Protein AF-A0A3D3NVT2-F1 (afdb_monomer)

Solvent-accessible surface area (backbone atoms only — not comparable to full-atom values): 5985 Å² total; per-residue (Å²): 115,51,78,77,47,75,60,91,49,38,34,33,32,31,40,83,89,78,65,38,24,36,58,29,40,60,62,101,79,56,49,61,60,89,63,80,79,37,35,47,44,33,32,23,58,58,98,53,37,38,33,38,30,30,45,42,94,89,72,49,64,35,32,37,38,26,48,61,45,100,68,75,83,41,63,77,44,66,81,24,49,70,70,60,36,53,55,48,35,64,74,69,65,56,60,65,70,78,43,64,62,79,77,131

Sequence (104 aa):
MIKHWEDGNYRVYTRPASEEIIMGHYMGDGAILGMSDPTVISAGSDSRYVVFTRQLTSGGIEHYYIAKKVSGEGDVSGPFTPDAYKAIATKLALPEFSWHLKQP

Radius of gyration: 13.01 Å; Cα contacts (8 Å, |Δi|>4): 206; chains: 1; bounding box: 37×25×35 Å

Nearest PDB structures (foldseek):
  5xnw-assembly1_A  TM=6.414E-01  e=2.530E+00  Pseudomonas aeruginosa
  7ep9-assembly1_C  TM=4.863E-01  e=2.401E+00  Fusobacterium nucleatum
  7snx-assembly1_A  TM=4.471E-01  e=1.496E+00  Oplophorus gracilirostris

Secondary structure (DSSP, 8-state):
-EEEEEETTEEEEE-TTT--EEEEE-SSS-EE---SS-EEEEEEE-SSEEEEEEE-TTS-EEEEEEE--SSSPPEEEEEE-HHHHHHHHHHHTPPPPSEE----

Structure (mmCIF, N/CA/C/O backbone):
data_AF-A0A3D3NVT2-F1
#
_entry.id   AF-A0A3D3NVT2-F1
#
loop_
_atom_site.group_PDB
_atom_site.id
_atom_site.type_symbol
_atom_site.label_atom_id
_atom_site.label_alt_id
_atom_site.label_comp_id
_atom_site.label_asym_id
_atom_site.label_entity_id
_atom_site.label_seq_id
_atom_site.pdbx_PDB_ins_code
_atom_site.Cartn_x
_atom_site.Cartn_y
_atom_site.Cartn_z
_atom_site.occupancy
_atom_site.B_iso_or_equiv
_atom_site.auth_seq_id
_atom_site.auth_comp_id
_atom_site.auth_asym_id
_atom_site.auth_atom_id
_atom_site.pdbx_PDB_model_num
ATOM 1 N N . MET A 1 1 ? 4.562 -13.091 -14.704 1.00 71.56 1 MET A N 1
ATOM 2 C CA . MET A 1 1 ? 4.450 -12.133 -13.579 1.00 71.56 1 MET A CA 1
ATOM 3 C C . MET A 1 1 ? 5.193 -12.730 -12.399 1.00 71.56 1 MET A C 1
ATOM 5 O O . MET A 1 1 ? 5.038 -13.927 -12.184 1.00 71.56 1 MET A O 1
ATOM 9 N N . ILE A 1 2 ? 5.997 -11.949 -11.679 1.00 84.50 2 ILE A N 1
ATOM 10 C CA . ILE A 1 2 ? 6.679 -12.413 -10.457 1.00 84.50 2 ILE A CA 1
ATOM 11 C C . ILE A 1 2 ? 5.868 -11.908 -9.265 1.00 84.50 2 ILE A C 1
ATOM 13 O O . ILE A 1 2 ? 5.665 -10.705 -9.153 1.00 84.50 2 ILE A O 1
ATOM 17 N N . LYS A 1 3 ? 5.366 -12.806 -8.414 1.00 89.19 3 LYS A N 1
ATOM 18 C CA . LYS A 1 3 ? 4.581 -12.458 -7.218 1.00 89.19 3 LYS A CA 1
ATOM 19 C C . LYS A 1 3 ? 5.512 -12.273 -6.020 1.00 89.19 3 LYS A C 1
ATOM 21 O O . LYS A 1 3 ? 6.346 -13.140 -5.776 1.00 89.19 3 LYS A O 1
ATOM 26 N N . HIS A 1 4 ? 5.331 -11.188 -5.272 1.00 90.56 4 HIS A N 1
ATOM 27 C CA . HIS A 1 4 ? 6.158 -10.832 -4.111 1.00 90.56 4 HIS A CA 1
ATOM 28 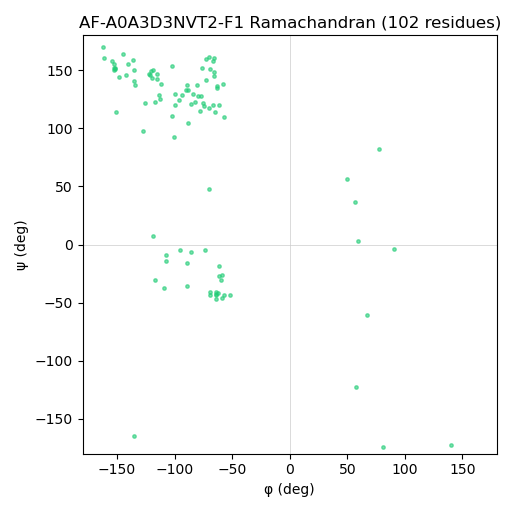C C . HIS A 1 4 ? 5.433 -10.994 -2.780 1.00 90.56 4 HIS A C 1
ATOM 30 O O . HIS A 1 4 ? 6.037 -11.405 -1.795 1.00 90.56 4 HIS A O 1
ATOM 36 N N . TRP A 1 5 ? 4.141 -10.674 -2.756 1.00 93.38 5 TRP A N 1
ATOM 37 C CA . TRP A 1 5 ? 3.308 -10.713 -1.559 1.00 93.38 5 TRP A CA 1
ATOM 38 C C . TRP A 1 5 ? 1.849 -10.958 -1.943 1.00 93.38 5 TRP A C 1
ATOM 40 O O . TRP A 1 5 ? 1.428 -10.546 -3.028 1.00 93.38 5 TRP A O 1
ATOM 50 N N . GLU A 1 6 ? 1.080 -11.608 -1.074 1.00 92.56 6 GLU A N 1
ATOM 51 C CA . GLU A 1 6 ? -0.365 -11.757 -1.235 1.00 92.56 6 GLU A CA 1
ATOM 52 C C . GLU A 1 6 ? -1.090 -11.895 0.103 1.00 92.56 6 GLU A C 1
ATOM 54 O O . GLU A 1 6 ? -0.541 -12.440 1.060 1.00 92.56 6 GLU A O 1
ATOM 59 N N . ASP A 1 7 ? -2.344 -11.450 0.127 1.00 91.50 7 ASP A N 1
ATOM 60 C CA . ASP A 1 7 ? -3.323 -11.789 1.154 1.00 91.50 7 ASP A CA 1
ATOM 61 C C . ASP A 1 7 ? -4.738 -11.758 0.555 1.00 91.50 7 ASP A C 1
ATOM 63 O O . ASP A 1 7 ? -5.247 -10.714 0.124 1.00 91.50 7 ASP A O 1
ATOM 67 N N . GLY A 1 8 ? -5.377 -12.927 0.504 1.00 87.94 8 GLY A N 1
ATOM 68 C CA . GLY A 1 8 ? -6.636 -13.124 -0.204 1.00 87.94 8 GLY A CA 1
ATOM 69 C C . GLY A 1 8 ? -6.504 -12.740 -1.679 1.00 87.94 8 GLY A C 1
ATOM 70 O O . GLY A 1 8 ? -5.657 -13.262 -2.398 1.00 87.94 8 GLY A O 1
ATOM 71 N N . ASN A 1 9 ? -7.340 -11.804 -2.129 1.00 87.69 9 ASN A N 1
ATOM 72 C CA . ASN A 1 9 ? -7.313 -11.314 -3.507 1.00 87.69 9 ASN A CA 1
ATOM 73 C C . ASN A 1 9 ? -6.299 -10.180 -3.733 1.00 87.69 9 ASN A C 1
ATOM 75 O O . ASN A 1 9 ? -6.109 -9.773 -4.877 1.00 87.69 9 ASN A O 1
ATOM 79 N N . TYR A 1 10 ? -5.652 -9.651 -2.692 1.00 87.88 10 TYR A N 1
ATOM 80 C CA . TYR A 1 10 ? -4.665 -8.579 -2.835 1.00 87.88 10 TYR A CA 1
ATOM 81 C C . TYR A 1 10 ? -3.273 -9.154 -3.056 1.00 87.88 10 TYR A C 1
ATOM 83 O O . TYR A 1 10 ? -2.880 -10.108 -2.389 1.00 87.88 10 TYR A O 1
ATOM 91 N N . ARG A 1 11 ? -2.511 -8.569 -3.982 1.00 89.19 11 ARG A N 1
ATOM 92 C CA . ARG A 1 11 ? -1.169 -9.050 -4.330 1.00 89.19 11 ARG A CA 1
ATOM 93 C C . ARG A 1 11 ? -0.228 -7.934 -4.749 1.00 89.19 11 ARG A C 1
ATOM 95 O O . ARG A 1 11 ? -0.624 -7.033 -5.487 1.00 89.19 11 ARG A O 1
ATOM 102 N N . VAL A 1 12 ? 1.039 -8.078 -4.369 1.00 89.38 12 VAL A N 1
ATOM 103 C CA . VAL A 1 12 ? 2.160 -7.320 -4.932 1.00 89.38 12 VAL A CA 1
ATOM 104 C C . VAL A 1 12 ? 2.884 -8.181 -5.960 1.00 89.38 12 VAL A C 1
ATOM 106 O O . VAL A 1 12 ? 3.240 -9.327 -5.672 1.00 89.38 12 VAL A O 1
ATOM 109 N N . TYR A 1 13 ? 3.108 -7.652 -7.162 1.00 87.56 13 TYR A N 1
ATOM 110 C CA . TYR A 1 13 ? 3.783 -8.383 -8.238 1.00 87.56 13 TYR A CA 1
ATOM 111 C C . TYR A 1 13 ? 4.519 -7.466 -9.217 1.00 87.56 13 TYR A C 1
ATOM 113 O O . TYR A 1 13 ? 4.111 -6.330 -9.440 1.00 87.56 13 TYR A O 1
ATOM 121 N N . THR A 1 14 ? 5.578 -7.990 -9.838 1.00 87.88 14 THR A N 1
ATOM 122 C CA . THR A 1 14 ? 6.283 -7.335 -10.946 1.00 87.88 14 THR A CA 1
ATOM 123 C C . THR A 1 14 ? 5.587 -7.609 -12.273 1.00 87.88 14 THR A C 1
ATOM 125 O O . THR A 1 14 ? 5.339 -8.773 -12.644 1.00 87.88 14 THR A O 1
ATOM 128 N N . ARG A 1 15 ? 5.329 -6.535 -13.022 1.00 82.44 15 ARG A N 1
ATOM 129 C CA . ARG A 1 15 ? 4.904 -6.586 -14.422 1.00 82.44 15 ARG A CA 1
ATOM 130 C C . ARG A 1 15 ? 6.098 -6.938 -15.321 1.00 82.44 15 ARG A C 1
ATOM 132 O O . ARG A 1 15 ? 7.066 -6.192 -15.340 1.00 82.44 15 ARG A O 1
ATOM 139 N N . PRO A 1 16 ? 6.044 -8.033 -16.105 1.00 76.44 16 PRO A N 1
ATOM 140 C CA . PRO A 1 16 ? 7.188 -8.469 -16.913 1.00 76.44 16 PRO A CA 1
ATOM 141 C C . PRO A 1 16 ? 7.659 -7.475 -17.981 1.00 76.44 16 PRO A C 1
ATOM 143 O O . PRO A 1 16 ? 8.812 -7.537 -18.374 1.00 76.44 16 PRO A O 1
ATOM 146 N N . ALA A 1 17 ? 6.770 -6.611 -18.485 1.00 79.12 17 ALA A N 1
ATOM 147 C CA . ALA A 1 17 ? 7.093 -5.699 -19.583 1.00 79.12 17 ALA A CA 1
ATOM 148 C C . ALA A 1 17 ? 7.669 -4.352 -19.115 1.00 79.12 17 ALA A C 1
ATOM 150 O O . ALA A 1 17 ? 8.510 -3.790 -19.803 1.00 79.12 17 ALA A O 1
ATOM 151 N N . SER A 1 18 ? 7.199 -3.830 -17.977 1.00 80.38 18 SER A N 1
ATOM 152 C CA . SER A 1 18 ? 7.593 -2.517 -17.445 1.00 80.38 18 SER A CA 1
ATOM 153 C C . SER A 1 18 ? 8.496 -2.601 -16.214 1.00 80.38 18 SER A C 1
ATOM 155 O O . SER A 1 18 ? 8.977 -1.577 -15.751 1.00 80.38 18 SER A O 1
ATOM 157 N N . GLU A 1 19 ? 8.676 -3.799 -15.651 1.00 83.12 19 GLU A N 1
ATOM 158 C CA . GLU A 1 19 ? 9.367 -4.059 -14.378 1.00 83.12 19 GLU A CA 1
ATOM 159 C C . GLU A 1 19 ? 8.758 -3.354 -13.146 1.00 83.12 19 GLU A C 1
ATOM 161 O O . GLU A 1 19 ? 9.225 -3.549 -12.025 1.00 83.12 19 GLU A O 1
ATOM 166 N N . GLU A 1 20 ? 7.648 -2.629 -13.315 1.00 83.94 20 GLU A N 1
ATOM 167 C CA . GLU A 1 20 ? 6.887 -1.997 -12.234 1.00 83.94 20 GLU A CA 1
ATOM 168 C C . GLU A 1 20 ? 6.420 -3.034 -11.205 1.00 83.94 20 GLU A C 1
ATOM 170 O O . GLU A 1 20 ? 5.911 -4.106 -11.564 1.00 83.94 20 GLU A O 1
ATOM 175 N N . ILE A 1 21 ? 6.528 -2.686 -9.920 1.00 87.81 21 ILE A N 1
ATOM 176 C CA . ILE A 1 21 ? 6.037 -3.503 -8.806 1.00 87.81 21 ILE A CA 1
ATOM 177 C C . ILE A 1 21 ? 4.732 -2.904 -8.309 1.00 87.81 21 ILE A C 1
ATOM 179 O O . ILE A 1 21 ? 4.717 -1.853 -7.681 1.00 87.81 21 ILE A O 1
ATOM 183 N N . ILE A 1 22 ? 3.621 -3.589 -8.538 1.00 87.50 22 ILE A N 1
ATOM 184 C CA . ILE A 1 22 ? 2.298 -2.997 -8.346 1.00 87.50 22 ILE A CA 1
ATOM 185 C C . ILE A 1 22 ? 1.483 -3.746 -7.293 1.00 87.50 22 ILE A C 1
ATOM 187 O O . ILE A 1 22 ? 1.628 -4.959 -7.145 1.00 87.50 22 ILE A O 1
ATOM 191 N N . MET A 1 23 ? 0.594 -3.030 -6.599 1.00 87.44 23 MET A N 1
ATOM 192 C CA . MET A 1 23 ? -0.481 -3.619 -5.795 1.00 87.44 23 MET A CA 1
ATOM 193 C C . MET A 1 23 ? -1.705 -3.827 -6.694 1.00 87.44 23 MET A C 1
ATOM 195 O O . MET A 1 23 ? -2.087 -2.925 -7.438 1.00 87.44 23 MET A O 1
ATOM 199 N N . GLY A 1 24 ? -2.332 -4.998 -6.645 1.00 82.31 24 GLY A N 1
ATOM 200 C CA . GLY A 1 24 ? -3.554 -5.270 -7.404 1.00 82.31 24 GLY A CA 1
ATOM 201 C C . GLY A 1 24 ? -4.525 -6.179 -6.666 1.00 82.31 24 GLY A C 1
ATOM 202 O O . GLY A 1 24 ? -4.133 -6.873 -5.727 1.00 82.31 24 GLY A O 1
ATOM 203 N N . HIS A 1 25 ? -5.774 -6.191 -7.133 1.00 78.94 25 HIS A N 1
ATOM 204 C CA . HIS A 1 25 ? -6.858 -7.002 -6.590 1.00 78.94 25 HIS A CA 1
ATOM 205 C C . HIS A 1 25 ? -7.358 -8.006 -7.643 1.00 78.94 25 HIS A C 1
ATOM 207 O O . HIS A 1 25 ? -7.746 -7.660 -8.760 1.00 78.94 25 HIS A O 1
ATOM 213 N N . TYR A 1 26 ? -7.321 -9.293 -7.318 1.00 70.06 26 TYR A N 1
ATOM 214 C CA . TYR A 1 26 ? -7.681 -10.361 -8.240 1.00 70.06 26 TYR A CA 1
ATOM 215 C C . TYR A 1 26 ? -9.186 -10.661 -8.177 1.00 70.06 26 TYR A C 1
ATOM 217 O O . TYR A 1 26 ? -9.658 -11.312 -7.252 1.00 70.06 26 TYR A O 1
ATOM 225 N N . MET A 1 27 ? -9.939 -10.213 -9.186 1.00 59.44 27 MET A N 1
ATOM 226 C CA . MET A 1 27 ? -11.294 -10.699 -9.481 1.00 59.44 27 MET A CA 1
ATOM 227 C C . MET A 1 27 ? -11.365 -11.109 -10.948 1.00 59.44 27 MET A C 1
ATOM 229 O O . MET A 1 27 ? -11.500 -10.235 -11.794 1.00 59.44 27 MET A O 1
ATOM 233 N N . GLY A 1 28 ? -11.222 -12.408 -11.242 1.00 48.50 28 GLY A N 1
ATOM 234 C CA . GLY A 1 28 ? -11.441 -13.018 -12.568 1.00 48.50 28 GLY A CA 1
ATOM 235 C C . GLY A 1 28 ? -10.452 -12.602 -13.664 1.00 48.50 28 GLY A C 1
ATOM 236 O O . GLY A 1 28 ? -9.688 -13.435 -14.138 1.00 48.50 28 GLY A O 1
ATOM 237 N N . ASP A 1 29 ? -10.400 -11.308 -13.979 1.00 41.41 29 ASP A N 1
ATOM 238 C CA . ASP A 1 29 ? -9.681 -10.715 -15.113 1.00 41.41 29 ASP A CA 1
ATOM 239 C C . ASP A 1 29 ? -8.586 -9.714 -14.691 1.00 41.41 29 ASP A C 1
ATOM 241 O O . ASP A 1 29 ? -7.941 -9.088 -15.527 1.00 41.41 29 ASP A O 1
ATOM 245 N N . GLY A 1 30 ? -8.309 -9.601 -13.386 1.00 47.06 30 GLY A N 1
ATOM 246 C CA . GLY A 1 30 ? -7.197 -8.809 -12.851 1.00 47.06 30 GLY A CA 1
ATOM 247 C C . GLY A 1 30 ? -7.473 -7.306 -12.840 1.00 47.06 30 GLY A C 1
ATOM 248 O O . GLY A 1 30 ? -6.991 -6.571 -13.696 1.00 47.06 30 GLY A O 1
ATOM 249 N N . ALA A 1 31 ? -8.178 -6.831 -11.812 1.00 46.88 31 ALA A N 1
ATOM 250 C CA . ALA A 1 31 ? -8.251 -5.405 -11.536 1.00 46.88 31 ALA A CA 1
ATOM 251 C C . ALA A 1 31 ? -6.878 -4.929 -11.035 1.00 46.88 31 ALA A C 1
ATOM 253 O O . ALA A 1 31 ? -6.326 -5.395 -10.032 1.00 46.88 31 ALA A O 1
ATOM 254 N N . ILE A 1 32 ? -6.275 -4.036 -11.809 1.00 55.62 32 ILE A N 1
ATOM 255 C CA . ILE A 1 32 ? -5.035 -3.367 -11.450 1.00 55.62 32 ILE A CA 1
ATOM 256 C C . ILE A 1 32 ? -5.445 -2.058 -10.793 1.00 55.62 32 ILE A C 1
ATOM 258 O O . ILE A 1 32 ? -6.202 -1.299 -11.397 1.00 55.62 32 ILE A O 1
ATOM 262 N N . LEU A 1 33 ? -4.915 -1.759 -9.604 1.00 59.81 33 LEU A N 1
ATOM 263 C CA . LEU A 1 33 ? -4.932 -0.383 -9.127 1.00 59.81 33 LEU A CA 1
ATOM 264 C C . LEU A 1 33 ? -4.215 0.450 -10.187 1.00 59.81 33 LEU A C 1
ATOM 266 O O . LEU A 1 33 ? -3.015 0.284 -10.400 1.00 59.81 33 LEU A O 1
ATOM 270 N N . GLY A 1 34 ? -4.985 1.269 -10.907 1.00 49.34 34 GLY A N 1
ATOM 271 C CA . GLY A 1 34 ? -4.565 2.077 -12.054 1.00 49.34 34 GLY A CA 1
ATOM 272 C C . GLY A 1 34 ? -3.655 3.236 -11.660 1.00 49.34 34 GLY A C 1
ATOM 273 O O . GLY A 1 34 ? -3.890 4.375 -12.041 1.00 49.34 34 GLY A O 1
ATOM 274 N N . MET A 1 35 ? -2.641 2.959 -10.851 1.00 55.34 35 MET A N 1
ATOM 275 C CA . MET A 1 35 ? -1.546 3.867 -10.580 1.00 55.34 35 MET A CA 1
ATOM 276 C C . MET A 1 35 ? -0.517 3.643 -11.694 1.00 55.34 35 MET A C 1
ATOM 278 O O . MET A 1 35 ? -0.073 2.516 -11.899 1.00 55.34 35 MET A O 1
ATOM 282 N N . SER A 1 36 ? -0.197 4.680 -12.463 1.00 47.66 36 SER A N 1
ATOM 283 C CA . SER A 1 36 ? 0.935 4.672 -13.396 1.00 47.66 36 SER A CA 1
ATOM 284 C C . SER A 1 36 ? 2.245 4.757 -12.609 1.00 47.66 36 SER A C 1
ATOM 286 O O . SER A 1 36 ? 2.294 5.454 -11.592 1.00 47.66 36 SER A O 1
ATOM 288 N N . ASP A 1 37 ? 3.274 4.031 -13.047 1.00 58.59 37 ASP A N 1
ATOM 289 C CA . ASP A 1 37 ? 4.620 4.019 -12.464 1.00 58.59 37 ASP A CA 1
ATOM 290 C C . ASP A 1 37 ? 4.727 3.661 -10.959 1.00 58.59 37 ASP A C 1
ATOM 292 O O . ASP A 1 37 ? 5.553 4.256 -10.257 1.00 58.59 37 ASP A O 1
ATOM 296 N N . PRO A 1 38 ? 3.936 2.733 -10.372 1.00 66.31 38 PRO A N 1
ATOM 297 C CA . PRO A 1 38 ? 4.105 2.417 -8.965 1.00 66.31 38 PRO A CA 1
ATOM 298 C C . PRO A 1 38 ? 5.249 1.416 -8.801 1.00 66.31 38 PRO A C 1
ATOM 300 O O . PRO A 1 38 ? 5.188 0.299 -9.313 1.00 66.31 38 PRO A O 1
ATOM 303 N N . THR A 1 39 ? 6.249 1.787 -8.007 1.00 85.25 39 THR A N 1
ATOM 304 C CA . THR A 1 39 ? 7.136 0.820 -7.354 1.00 85.25 39 THR A CA 1
ATOM 305 C C . THR A 1 39 ? 6.668 0.676 -5.918 1.00 85.25 39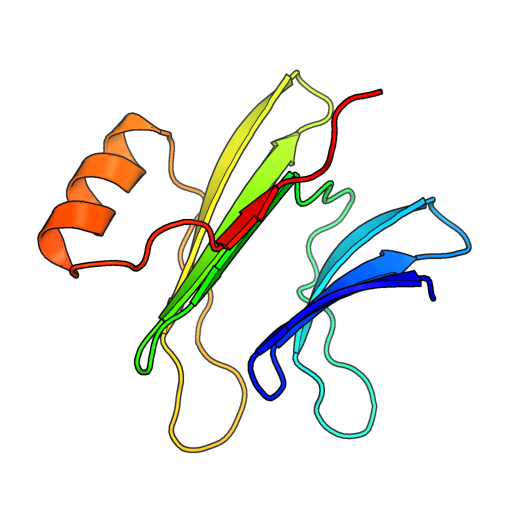 THR A C 1
ATOM 307 O O . THR A 1 39 ? 7.031 1.465 -5.046 1.00 85.25 39 THR A O 1
ATOM 310 N N . VAL A 1 40 ? 5.800 -0.302 -5.672 1.00 90.88 40 VAL A N 1
ATOM 311 C CA . VAL A 1 40 ? 5.399 -0.697 -4.324 1.00 90.88 40 VAL A CA 1
ATOM 312 C C . VAL A 1 40 ? 6.617 -1.294 -3.627 1.00 90.88 40 VAL A C 1
ATOM 314 O O . VAL A 1 40 ? 7.182 -2.285 -4.087 1.00 90.88 40 VAL A O 1
ATOM 317 N N . ILE A 1 41 ? 7.023 -0.678 -2.519 1.00 93.44 41 ILE A N 1
ATOM 318 C CA . ILE A 1 41 ? 8.230 -1.059 -1.768 1.00 93.44 41 ILE A CA 1
ATOM 319 C C . ILE A 1 41 ? 7.908 -1.752 -0.444 1.00 93.44 41 ILE A C 1
ATOM 321 O O . ILE A 1 41 ? 8.790 -2.357 0.158 1.00 93.44 41 ILE A O 1
ATOM 325 N N . SER A 1 42 ? 6.662 -1.689 0.025 1.00 95.50 42 SER A N 1
ATOM 326 C CA . SER A 1 42 ? 6.211 -2.467 1.178 1.00 95.50 42 SER A CA 1
ATO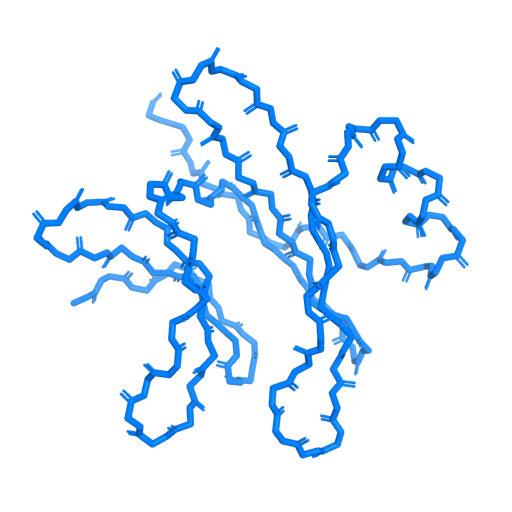M 327 C C . SER A 1 42 ? 4.718 -2.761 1.116 1.00 95.50 42 SER A C 1
ATOM 329 O O . SER A 1 42 ? 3.961 -2.024 0.480 1.00 95.50 42 SER A O 1
ATOM 331 N N . ALA A 1 43 ? 4.301 -3.837 1.782 1.00 95.88 43 ALA A N 1
ATOM 332 C CA . ALA A 1 43 ? 2.906 -4.241 1.901 1.00 95.88 43 ALA A CA 1
ATOM 333 C C . ALA A 1 43 ? 2.645 -5.031 3.190 1.00 95.88 43 ALA A C 1
ATOM 335 O O . ALA A 1 43 ? 3.526 -5.709 3.721 1.00 95.88 43 ALA A O 1
ATOM 336 N N . GLY A 1 44 ? 1.423 -4.955 3.699 1.00 97.00 44 GLY A N 1
ATOM 337 C CA . GLY A 1 44 ? 0.966 -5.705 4.865 1.00 97.00 44 GLY A CA 1
ATOM 338 C C . GLY A 1 44 ? -0.549 -5.741 4.948 1.00 97.00 44 GLY A C 1
ATOM 339 O O . GLY A 1 44 ? -1.235 -5.048 4.195 1.00 97.00 44 GLY A O 1
ATOM 340 N N . SER A 1 45 ? -1.087 -6.561 5.842 1.00 97.31 45 SER A N 1
ATOM 341 C CA . SER A 1 45 ? -2.532 -6.690 5.994 1.00 97.31 45 SER A CA 1
ATOM 342 C C . SER A 1 45 ? -2.943 -7.314 7.322 1.00 97.31 45 SER A C 1
ATOM 344 O O . SER A 1 45 ? -2.168 -7.999 7.986 1.00 97.31 45 SER A O 1
ATOM 346 N N . ASP A 1 46 ? -4.203 -7.085 7.685 1.00 96.06 46 ASP A N 1
ATOM 347 C CA . ASP A 1 46 ? -4.929 -7.815 8.720 1.00 96.06 46 ASP A CA 1
ATOM 348 C C . ASP A 1 46 ? -6.342 -8.175 8.223 1.00 96.06 46 ASP A C 1
ATOM 350 O O . ASP A 1 46 ? -6.653 -8.106 7.031 1.00 96.06 46 ASP A O 1
ATOM 354 N N . SER A 1 47 ? -7.237 -8.558 9.135 1.00 93.88 47 SER A N 1
ATOM 355 C CA . SER A 1 47 ? -8.635 -8.872 8.805 1.00 93.88 47 SER A CA 1
ATOM 356 C C . SER A 1 47 ? -9.442 -7.701 8.217 1.00 93.88 47 SER A C 1
ATOM 358 O O . SER A 1 47 ? -10.471 -7.942 7.587 1.00 93.88 47 SER A O 1
ATOM 360 N N . ARG A 1 48 ? -9.001 -6.448 8.389 1.00 95.00 48 ARG A N 1
ATOM 361 C CA . ARG A 1 48 ? -9.756 -5.231 8.040 1.00 95.00 48 ARG A CA 1
ATOM 362 C C . ARG A 1 48 ? -9.090 -4.398 6.956 1.00 95.00 48 ARG A C 1
ATOM 364 O O . ARG A 1 48 ? -9.792 -3.738 6.194 1.00 95.00 48 ARG A O 1
ATOM 371 N N . TYR A 1 49 ? -7.768 -4.415 6.874 1.00 96.44 49 TYR A N 1
ATOM 372 C CA . TYR A 1 49 ? -7.004 -3.504 6.041 1.00 96.44 49 TYR A CA 1
ATOM 373 C C . TYR A 1 49 ? -5.907 -4.219 5.260 1.00 96.44 49 TYR A C 1
ATOM 375 O O . TYR A 1 49 ? -5.335 -5.214 5.700 1.00 96.44 49 TYR A O 1
ATOM 383 N N . VAL A 1 50 ? -5.596 -3.662 4.096 1.00 95.38 50 VAL A N 1
ATOM 384 C CA . VAL A 1 50 ? -4.322 -3.853 3.396 1.00 95.38 50 VAL A CA 1
ATOM 385 C C . VAL A 1 50 ? -3.595 -2.521 3.427 1.00 95.38 50 VAL A C 1
ATOM 387 O O . VAL A 1 50 ? -4.218 -1.487 3.220 1.00 95.38 50 VAL A O 1
ATOM 390 N N . VAL A 1 51 ? -2.296 -2.525 3.680 1.00 96.56 51 VAL A N 1
ATOM 391 C CA . VAL A 1 51 ? -1.441 -1.338 3.661 1.00 96.56 51 VAL A CA 1
ATOM 392 C C . VAL A 1 51 ? -0.334 -1.535 2.648 1.00 96.56 51 VAL A C 1
ATOM 394 O O . VAL A 1 51 ? 0.147 -2.653 2.461 1.00 96.56 51 VAL A O 1
ATOM 397 N N . PHE A 1 52 ? 0.084 -0.462 1.990 1.00 94.81 52 PHE A N 1
ATOM 398 C CA . PHE A 1 52 ? 1.247 -0.499 1.111 1.00 94.81 52 PHE A CA 1
ATOM 399 C C . PHE A 1 52 ? 1.891 0.877 0.989 1.00 94.81 52 PHE A C 1
ATOM 401 O O . PHE A 1 52 ? 1.250 1.906 1.218 1.00 94.81 52 PHE A O 1
ATOM 408 N N . THR A 1 53 ? 3.167 0.897 0.620 1.00 94.06 53 THR A N 1
ATOM 409 C CA . THR A 1 53 ? 3.873 2.131 0.264 1.00 94.06 53 THR A CA 1
ATOM 410 C C . THR A 1 53 ? 4.395 2.050 -1.152 1.00 94.06 53 THR A C 1
ATOM 412 O O . THR A 1 53 ? 4.738 0.965 -1.628 1.00 94.06 53 THR A O 1
ATOM 415 N N . ARG A 1 54 ? 4.475 3.199 -1.821 1.00 89.50 54 ARG A N 1
ATOM 416 C CA . ARG A 1 54 ? 5.143 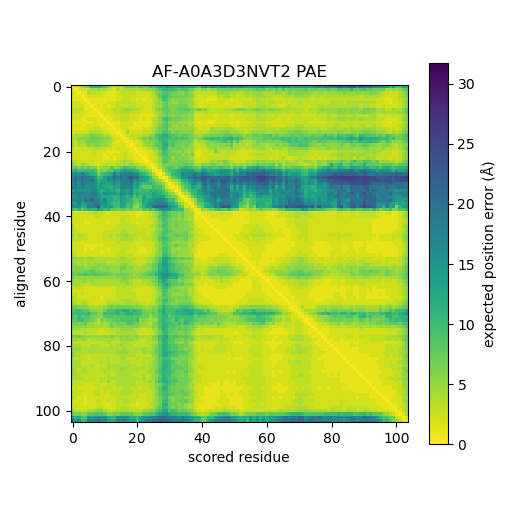3.319 -3.116 1.00 89.50 54 ARG A CA 1
ATOM 417 C C . ARG A 1 54 ? 6.254 4.352 -3.061 1.00 89.50 54 ARG A C 1
ATOM 419 O O . ARG A 1 54 ? 6.138 5.364 -2.367 1.00 89.50 54 ARG A O 1
ATOM 426 N N . GLN A 1 55 ? 7.299 4.091 -3.831 1.00 88.88 55 GLN A N 1
ATOM 427 C CA . GLN A 1 55 ? 8.350 5.050 -4.115 1.00 88.88 55 GLN A CA 1
ATOM 428 C C . GLN A 1 55 ? 8.052 5.739 -5.445 1.00 88.88 55 GLN A C 1
ATOM 430 O O . GLN A 1 55 ? 7.867 5.078 -6.466 1.00 88.88 55 GLN A O 1
ATOM 435 N N . LEU A 1 56 ? 7.996 7.067 -5.420 1.00 84.06 56 LEU A N 1
ATOM 436 C CA . LEU A 1 56 ? 7.897 7.895 -6.613 1.00 84.06 56 LEU A CA 1
ATOM 437 C C . LEU A 1 56 ? 9.255 7.968 -7.312 1.00 84.06 56 LEU A C 1
ATOM 439 O O . LEU A 1 56 ? 10.301 7.964 -6.661 1.00 84.06 56 LEU A O 1
ATOM 443 N N . THR A 1 57 ? 9.243 8.154 -8.629 1.00 80.25 57 THR A N 1
ATOM 444 C CA . THR A 1 57 ? 10.456 8.417 -9.425 1.00 80.25 57 THR A CA 1
ATOM 445 C C . THR A 1 57 ? 11.207 9.670 -8.966 1.00 80.25 57 THR A C 1
ATOM 447 O O . THR A 1 57 ? 12.425 9.743 -9.091 1.00 80.25 57 THR A O 1
ATOM 450 N N . SER A 1 58 ? 10.501 10.632 -8.364 1.00 82.50 58 SER A N 1
ATOM 451 C CA . SER A 1 58 ? 11.076 11.825 -7.730 1.00 82.50 58 SER A CA 1
ATOM 452 C C . SER A 1 58 ? 11.776 11.558 -6.388 1.00 82.50 58 SER A C 1
ATOM 454 O O . SER A 1 58 ? 12.341 12.481 -5.807 1.00 82.50 58 SER A O 1
ATOM 456 N N . GLY A 1 59 ? 11.723 10.327 -5.867 1.00 83.12 59 GLY A N 1
ATOM 457 C CA . GLY A 1 59 ? 12.292 9.933 -4.574 1.00 83.12 59 GLY A CA 1
ATOM 458 C C . GLY A 1 59 ? 11.339 10.072 -3.380 1.00 83.12 59 GLY A C 1
ATOM 459 O O . GLY A 1 59 ? 11.699 9.677 -2.273 1.00 83.12 59 GLY A O 1
ATOM 460 N N . GLY A 1 60 ? 10.125 10.597 -3.579 1.00 87.44 60 GLY A N 1
ATOM 461 C CA . GLY A 1 60 ? 9.101 10.672 -2.532 1.00 87.44 60 GLY A CA 1
ATOM 462 C C . GLY A 1 60 ? 8.535 9.299 -2.148 1.00 87.44 60 GLY A C 1
ATOM 463 O O . GLY A 1 60 ? 8.473 8.396 -2.979 1.00 87.44 60 GLY A O 1
ATOM 464 N N . ILE A 1 61 ? 8.093 9.152 -0.896 1.00 90.12 61 ILE A N 1
ATOM 465 C CA . ILE A 1 61 ? 7.395 7.953 -0.411 1.00 90.12 61 ILE A CA 1
ATOM 466 C C . ILE A 1 61 ? 5.955 8.319 -0.079 1.00 90.12 61 ILE A C 1
ATOM 468 O O . ILE A 1 61 ? 5.697 9.242 0.698 1.00 90.12 61 ILE A O 1
ATOM 472 N N . GLU A 1 62 ? 5.027 7.545 -0.620 1.00 92.38 62 GLU A N 1
ATOM 473 C CA . GLU A 1 62 ? 3.603 7.683 -0.349 1.00 92.38 62 GLU A CA 1
ATOM 474 C C . GLU A 1 62 ? 3.050 6.409 0.271 1.00 92.38 62 GLU A C 1
ATOM 476 O O . GLU A 1 62 ? 3.442 5.296 -0.087 1.00 92.38 62 GLU A O 1
ATOM 481 N N . HIS A 1 63 ? 2.125 6.589 1.206 1.00 94.75 63 HIS A N 1
ATOM 482 C CA . HIS A 1 63 ? 1.516 5.508 1.964 1.00 94.75 63 HIS A CA 1
ATOM 483 C C . HIS A 1 63 ? 0.031 5.404 1.649 1.00 94.75 63 HIS A C 1
ATOM 485 O O . HIS A 1 63 ? -0.644 6.413 1.429 1.00 94.75 63 HIS A O 1
ATOM 491 N N . TYR A 1 64 ? -0.474 4.178 1.678 1.00 94.38 64 TYR A N 1
ATOM 492 C CA . TYR A 1 64 ? -1.848 3.855 1.341 1.00 94.38 64 TYR A CA 1
ATO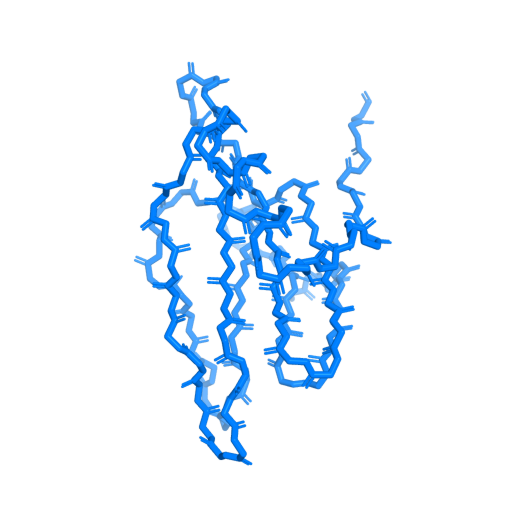M 493 C C . TYR A 1 64 ? -2.397 2.793 2.279 1.00 94.38 64 TYR A C 1
ATOM 495 O O . TYR A 1 64 ? -1.657 1.955 2.801 1.00 94.38 64 TYR A O 1
ATOM 503 N N . TYR A 1 65 ? -3.717 2.788 2.422 1.00 95.12 65 TYR A N 1
ATOM 504 C CA . TYR A 1 65 ? -4.435 1.633 2.938 1.00 95.12 65 TYR A CA 1
ATOM 505 C C . TYR A 1 65 ? -5.689 1.352 2.108 1.00 95.12 65 TYR A C 1
ATOM 507 O O . TYR A 1 65 ? -6.211 2.230 1.426 1.00 95.12 65 TYR A O 1
ATOM 515 N N . ILE A 1 66 ? -6.174 0.121 2.180 1.00 92.88 66 ILE A N 1
ATOM 516 C CA . ILE A 1 66 ? -7.398 -0.357 1.548 1.00 92.88 66 ILE A CA 1
ATOM 517 C C . ILE A 1 66 ? -8.255 -0.973 2.645 1.00 92.88 66 ILE A C 1
ATOM 519 O O . ILE A 1 66 ? -7.811 -1.907 3.314 1.00 92.88 66 ILE A O 1
ATOM 523 N N . ALA A 1 67 ? -9.471 -0.466 2.843 1.00 93.00 67 ALA A N 1
ATOM 524 C CA . ALA A 1 67 ? -10.432 -1.086 3.753 1.00 93.00 67 ALA A CA 1
ATOM 525 C C . ALA A 1 67 ? -11.073 -2.301 3.069 1.00 93.00 67 ALA A C 1
ATOM 527 O O . ALA A 1 67 ? -11.779 -2.151 2.071 1.00 93.00 67 ALA A O 1
ATOM 528 N N . LYS A 1 68 ? -10.828 -3.507 3.590 1.00 90.12 68 LYS A N 1
ATOM 529 C CA . LYS A 1 68 ? -11.375 -4.749 3.033 1.00 90.12 68 LYS A CA 1
ATOM 530 C C . LYS A 1 68 ? -12.903 -4.735 3.125 1.00 90.12 68 LYS A C 1
ATOM 532 O O . LYS A 1 68 ? -13.474 -4.407 4.164 1.00 90.12 68 LYS A O 1
ATOM 537 N N . LYS A 1 69 ? -13.566 -5.131 2.039 1.00 86.19 69 LYS A N 1
ATOM 538 C CA . LYS A 1 69 ? -15.018 -5.343 1.988 1.00 86.19 69 LYS A CA 1
ATOM 539 C C . LYS A 1 69 ? -15.319 -6.840 2.058 1.00 86.19 69 LYS A C 1
ATOM 541 O O . LYS A 1 69 ? -14.505 -7.660 1.646 1.00 86.19 69 LYS A O 1
ATOM 546 N N . VAL A 1 70 ? -16.508 -7.191 2.557 1.00 79.94 70 VAL A N 1
ATOM 547 C CA . VAL A 1 70 ? -16.994 -8.588 2.606 1.00 79.94 70 VAL A CA 1
ATOM 548 C C . VAL A 1 70 ? -17.077 -9.198 1.201 1.00 79.94 70 VAL A C 1
ATOM 550 O O . VAL A 1 70 ? -16.877 -10.394 1.025 1.00 79.94 70 VAL A O 1
ATOM 553 N N . SER A 1 71 ? -17.347 -8.366 0.194 1.00 78.50 71 SER A N 1
ATOM 554 C CA . SER A 1 71 ? -17.286 -8.740 -1.215 1.00 78.50 71 SER A CA 1
ATOM 555 C C . SER A 1 71 ? -16.721 -7.585 -2.037 1.00 78.50 71 SER A C 1
ATOM 557 O O . SER A 1 71 ? -16.969 -6.418 -1.725 1.00 78.50 71 SER A O 1
ATOM 559 N N . GLY A 1 72 ? -15.967 -7.922 -3.082 1.00 75.44 72 GLY A N 1
ATOM 560 C CA . GLY A 1 72 ? -15.374 -6.947 -3.991 1.00 75.44 72 GLY A CA 1
ATOM 561 C C . GLY A 1 72 ? -14.079 -6.304 -3.491 1.00 75.44 72 GLY A C 1
ATOM 562 O O . GLY A 1 72 ? -13.510 -6.685 -2.469 1.00 75.44 72 GLY A O 1
ATOM 563 N N . GLU A 1 73 ? -13.609 -5.328 -4.264 1.00 78.62 73 GLU A N 1
ATOM 564 C CA . GLU A 1 73 ? -12.416 -4.544 -3.955 1.00 78.62 73 GLU A CA 1
ATOM 565 C C . GLU A 1 73 ? -12.734 -3.442 -2.937 1.00 78.62 73 GLU A C 1
ATOM 567 O O . GLU A 1 73 ? -13.773 -2.774 -3.002 1.00 78.62 73 GLU A O 1
ATOM 572 N N . GLY A 1 74 ? -11.836 -3.274 -1.971 1.00 82.38 74 GLY A N 1
ATOM 573 C CA . GLY A 1 74 ? -11.897 -2.198 -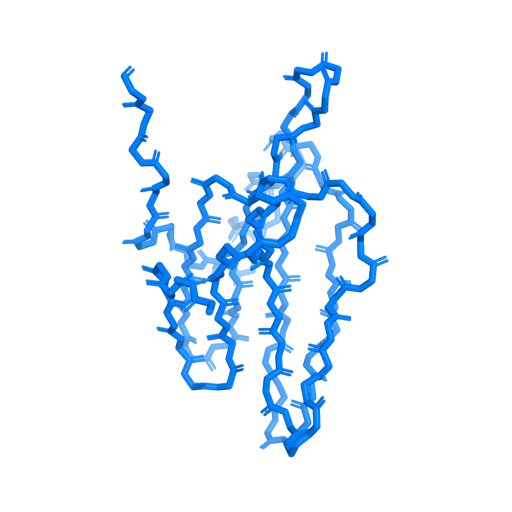0.995 1.00 82.38 74 GLY A CA 1
ATOM 574 C C . GLY A 1 74 ? -11.533 -0.843 -1.594 1.00 82.38 74 GLY A C 1
ATOM 575 O O . GLY A 1 74 ? -10.861 -0.762 -2.616 1.00 82.38 74 GLY A O 1
ATOM 576 N N . ASP A 1 75 ? -11.948 0.236 -0.934 1.00 84.06 75 ASP A N 1
ATOM 577 C CA . ASP A 1 75 ? -11.610 1.581 -1.400 1.00 84.06 75 ASP A CA 1
ATOM 578 C C . ASP A 1 75 ? -10.179 1.932 -0.987 1.00 84.06 75 ASP A C 1
ATOM 580 O O . ASP A 1 75 ? -9.808 1.816 0.188 1.00 84.06 75 ASP A O 1
ATOM 584 N N . VAL A 1 76 ? -9.374 2.365 -1.957 1.00 88.75 76 VAL A N 1
ATOM 585 C CA . VAL A 1 76 ? -8.004 2.815 -1.704 1.00 88.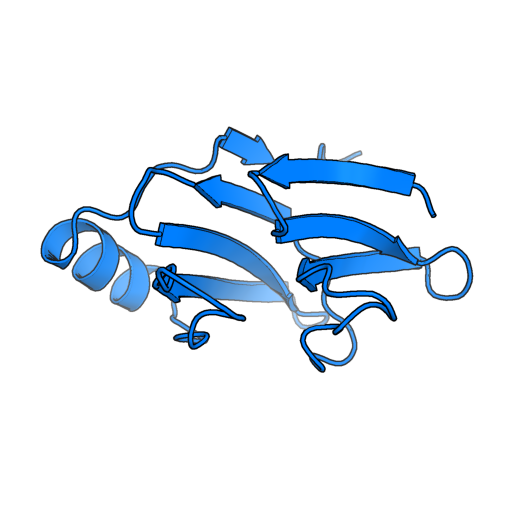75 76 VAL A CA 1
ATOM 586 C C . VAL A 1 76 ? -8.025 4.216 -1.114 1.00 88.75 76 VAL A C 1
ATOM 588 O O . VAL A 1 76 ? -8.605 5.141 -1.675 1.00 88.75 76 VAL A O 1
ATOM 591 N N . SER A 1 77 ? -7.346 4.368 0.015 1.00 92.56 77 SER A N 1
ATOM 592 C CA . SER A 1 77 ? -7.161 5.630 0.718 1.00 92.56 77 SER A CA 1
ATOM 593 C C . SER A 1 77 ? -5.695 6.043 0.673 1.00 92.56 77 SER A C 1
ATOM 595 O O . SER A 1 77 ? -4.816 5.283 1.081 1.00 92.56 77 SER A O 1
ATOM 597 N N . GLY A 1 78 ? -5.448 7.260 0.194 1.00 91.44 78 GLY A N 1
ATOM 598 C CA . GLY A 1 78 ? -4.125 7.855 0.019 1.00 91.44 78 GLY A CA 1
ATOM 599 C C . GLY A 1 78 ? -4.039 8.644 -1.297 1.00 91.44 78 GLY A C 1
ATOM 600 O O . GLY A 1 78 ? -5.057 8.800 -1.975 1.00 91.44 78 GLY A O 1
ATOM 601 N N . PRO A 1 79 ? -2.848 9.127 -1.686 1.00 92.06 79 PRO A N 1
ATOM 602 C CA . PRO A 1 79 ? -1.586 9.016 -0.953 1.00 92.06 79 PRO A CA 1
ATOM 603 C C . PRO A 1 79 ? -1.588 9.780 0.370 1.00 92.06 79 PRO A C 1
ATOM 605 O O . PRO A 1 79 ? -2.184 10.849 0.494 1.00 92.06 79 PRO A O 1
ATOM 608 N N . PHE A 1 80 ? -0.853 9.255 1.344 1.00 94.12 80 PHE A N 1
ATOM 609 C CA . PHE A 1 80 ? -0.501 9.958 2.572 1.00 94.12 80 PHE A CA 1
ATOM 610 C C . PHE A 1 80 ? 1.008 10.183 2.650 1.00 94.12 80 PHE A C 1
ATOM 612 O O . PHE A 1 80 ? 1.805 9.304 2.303 1.00 94.12 80 PHE A O 1
ATOM 619 N N . THR A 1 81 ? 1.399 11.348 3.169 1.00 92.81 81 THR A N 1
ATOM 620 C CA . THR A 1 81 ? 2.776 11.588 3.619 1.00 92.81 81 THR A CA 1
ATOM 621 C C . THR A 1 81 ? 3.097 10.689 4.820 1.00 92.81 81 THR A C 1
ATOM 623 O O . THR A 1 81 ? 2.168 10.238 5.497 1.00 92.81 81 THR A O 1
ATOM 626 N N . PRO A 1 82 ? 4.382 10.447 5.142 1.00 91.88 82 PRO A N 1
ATOM 627 C CA . PRO A 1 82 ? 4.757 9.655 6.317 1.00 91.88 82 PRO A CA 1
ATOM 628 C C . PRO A 1 82 ? 4.087 10.131 7.620 1.00 91.88 82 PRO A C 1
ATOM 630 O O . PRO A 1 82 ? 3.548 9.319 8.373 1.00 91.88 82 PRO A O 1
ATOM 633 N N . ASP A 1 83 ? 4.040 11.446 7.856 1.00 93.25 83 ASP A N 1
ATOM 634 C CA . ASP A 1 83 ? 3.445 12.021 9.070 1.00 93.25 83 ASP A CA 1
ATOM 635 C C . ASP A 1 83 ? 1.919 11.863 9.110 1.00 93.25 83 ASP A C 1
ATOM 637 O O . ASP A 1 83 ? 1.357 11.463 10.134 1.00 93.25 83 ASP A O 1
ATOM 641 N N . ALA A 1 84 ? 1.239 12.121 7.985 1.00 95.81 84 ALA A N 1
ATOM 642 C CA . ALA A 1 84 ? -0.206 11.924 7.883 1.00 95.81 84 ALA A CA 1
ATOM 643 C C . ALA A 1 84 ? -0.573 10.442 8.046 1.00 95.81 84 ALA A C 1
ATOM 645 O O . ALA A 1 84 ? -1.527 10.106 8.753 1.00 95.81 84 ALA A O 1
ATOM 646 N N . TYR A 1 85 ? 0.221 9.550 7.449 1.00 96.69 85 TYR A N 1
ATOM 647 C CA . TYR A 1 85 ? 0.031 8.113 7.566 1.00 96.69 85 TYR A CA 1
ATOM 648 C C . TYR A 1 85 ? 0.210 7.636 9.001 1.00 96.69 85 TYR A C 1
ATOM 650 O O . TYR A 1 85 ? -0.621 6.875 9.477 1.00 96.69 85 TYR A O 1
ATOM 658 N N . LYS A 1 86 ? 1.219 8.124 9.732 1.00 96.06 86 LYS A N 1
ATOM 659 C CA . LYS A 1 86 ? 1.425 7.766 11.143 1.00 96.06 86 LYS A CA 1
ATOM 660 C C . LYS A 1 86 ? 0.200 8.089 12.002 1.00 96.06 86 LYS A C 1
ATOM 662 O O . LYS A 1 86 ? -0.216 7.267 12.817 1.00 96.06 86 LYS A O 1
ATOM 667 N N . ALA A 1 87 ? -0.404 9.262 11.809 1.00 96.75 87 ALA A N 1
ATOM 668 C CA . ALA A 1 87 ? -1.614 9.645 12.536 1.00 96.75 87 ALA A CA 1
ATOM 669 C C . ALA A 1 87 ? -2.805 8.729 12.199 1.00 96.75 87 ALA A C 1
ATOM 671 O O . ALA A 1 87 ? -3.531 8.293 13.095 1.00 96.75 87 ALA A O 1
ATOM 672 N N . ILE A 1 88 ? -2.989 8.401 10.917 1.00 96.56 88 ILE A N 1
ATOM 673 C CA . ILE A 1 88 ? -4.067 7.519 10.444 1.00 96.56 88 ILE A CA 1
ATOM 674 C C . ILE A 1 88 ? -3.843 6.073 10.899 1.00 96.56 88 ILE A C 1
ATOM 676 O O . ILE A 1 88 ? -4.791 5.430 11.347 1.00 96.56 88 ILE A O 1
ATOM 680 N N . ALA A 1 89 ? -2.604 5.585 10.843 1.00 96.88 89 ALA A N 1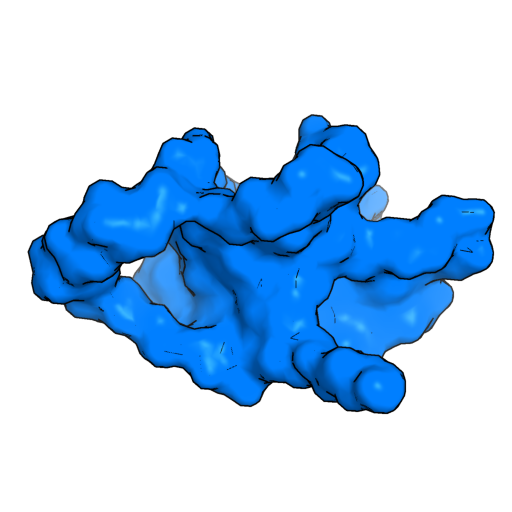
ATOM 681 C CA . ALA A 1 89 ? -2.216 4.246 11.261 1.00 96.88 89 ALA A CA 1
ATOM 682 C C . ALA A 1 89 ? -2.550 4.009 12.732 1.00 96.88 89 ALA A C 1
ATOM 684 O O . ALA A 1 89 ? -3.199 3.017 13.056 1.00 96.88 89 ALA A O 1
ATOM 685 N N . THR A 1 90 ? -2.224 4.968 13.600 1.00 96.69 90 THR A N 1
ATOM 686 C CA . THR A 1 90 ? -2.625 4.924 15.011 1.00 96.69 90 THR A CA 1
ATOM 687 C C . THR A 1 90 ? -4.144 5.000 15.167 1.00 96.69 90 THR A C 1
ATOM 689 O O . THR A 1 90 ? -4.726 4.206 15.900 1.00 96.69 90 THR A O 1
ATOM 692 N N . LYS A 1 91 ? -4.811 5.930 14.467 1.00 97.38 91 LYS A N 1
ATOM 693 C CA . LYS A 1 91 ? -6.263 6.147 14.593 1.00 97.38 91 LYS A CA 1
ATOM 694 C C . LYS A 1 91 ? -7.087 4.923 14.182 1.00 97.38 91 LYS A C 1
ATOM 696 O O . LYS A 1 91 ? -8.091 4.627 14.824 1.00 97.38 91 LYS A O 1
ATOM 701 N N . LEU A 1 92 ? -6.708 4.253 13.096 1.00 97.12 92 LEU A N 1
ATOM 702 C CA . LEU A 1 92 ? -7.441 3.113 12.536 1.00 97.12 92 LEU A CA 1
ATOM 703 C C . LEU A 1 92 ? -6.901 1.758 13.015 1.00 97.12 92 LEU A C 1
ATOM 705 O O . LEU A 1 92 ? -7.508 0.728 12.710 1.00 97.12 92 LEU A O 1
ATOM 709 N N . ALA A 1 93 ? -5.799 1.764 13.774 1.00 97.81 93 ALA A N 1
ATOM 710 C CA . ALA A 1 93 ? -5.007 0.582 14.095 1.00 97.81 93 ALA A CA 1
ATOM 711 C C . ALA A 1 93 ? -4.674 -0.210 12.817 1.00 97.81 93 ALA A C 1
ATOM 713 O O . ALA A 1 93 ? -5.069 -1.368 12.674 1.00 97.81 93 ALA A O 1
ATOM 714 N N . LEU A 1 94 ? -4.031 0.470 11.858 1.00 97.62 94 LEU A N 1
ATOM 715 C CA . LEU A 1 94 ? -3.582 -0.152 10.613 1.00 97.62 94 LEU A CA 1
ATOM 716 C C . LEU A 1 94 ? -2.482 -1.189 10.902 1.00 97.62 94 LEU A C 1
ATOM 718 O O . LEU A 1 94 ? -1.668 -0.967 11.802 1.00 97.62 94 LEU A O 1
ATOM 722 N N . PRO A 1 95 ? -2.437 -2.298 10.143 1.00 97.62 95 PRO A N 1
ATOM 723 C CA . PRO A 1 95 ? -1.427 -3.331 10.323 1.00 97.62 95 PRO A CA 1
ATOM 724 C C . PRO A 1 95 ? -0.025 -2.838 9.960 1.00 97.62 95 PRO A C 1
ATOM 726 O O . PRO A 1 95 ? 0.152 -1.900 9.179 1.00 97.62 95 PRO A O 1
ATOM 729 N N . GLU A 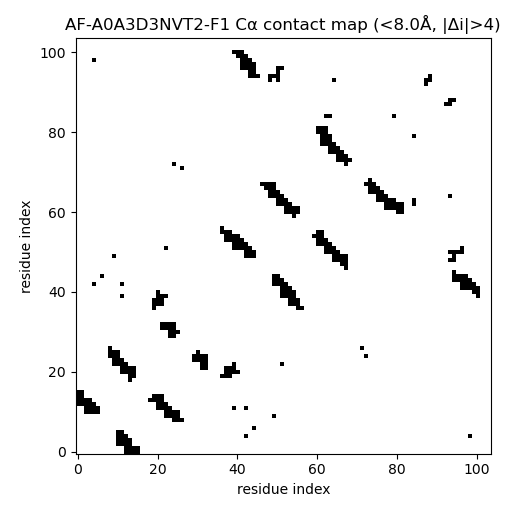1 96 ? 0.979 -3.523 10.504 1.00 96.75 96 GLU A N 1
ATOM 730 C CA . GLU A 1 96 ? 2.367 -3.349 10.088 1.00 96.75 96 GLU A CA 1
ATOM 731 C C . GLU A 1 96 ? 2.607 -3.906 8.676 1.00 96.75 96 GLU A C 1
ATOM 733 O O . GLU A 1 96 ? 1.842 -4.722 8.151 1.00 96.75 96 GLU A O 1
ATOM 738 N N . PHE A 1 97 ? 3.706 -3.477 8.053 1.00 96.75 97 PHE A N 1
ATOM 739 C CA . PHE A 1 97 ? 4.157 -4.047 6.789 1.00 96.75 97 PHE A CA 1
ATOM 740 C C . PHE A 1 97 ? 4.776 -5.428 7.035 1.00 96.75 97 PHE A C 1
ATOM 742 O O . PHE A 1 97 ? 5.767 -5.564 7.742 1.00 96.75 97 PHE A O 1
ATOM 749 N N . SER A 1 98 ? 4.195 -6.460 6.425 1.00 97.06 98 SER A N 1
ATOM 750 C CA . SER A 1 98 ? 4.698 -7.841 6.489 1.00 97.06 98 SER A CA 1
ATOM 751 C C . SER A 1 98 ? 5.713 -8.170 5.389 1.00 97.06 98 SER A C 1
ATOM 753 O O . SER A 1 98 ? 6.409 -9.180 5.453 1.00 97.06 98 SER A O 1
ATOM 755 N N . TRP A 1 99 ? 5.779 -7.333 4.354 1.00 95.88 99 TRP A N 1
ATOM 756 C CA . TRP A 1 99 ? 6.678 -7.478 3.221 1.00 95.88 99 TRP A CA 1
ATOM 757 C C . TRP A 1 99 ? 7.333 -6.145 2.885 1.00 95.88 99 TRP A C 1
ATOM 759 O O . TRP A 1 99 ? 6.686 -5.097 2.898 1.00 95.88 99 TRP A O 1
ATOM 769 N N . HIS A 1 100 ? 8.613 -6.223 2.534 1.00 95.31 100 HIS A N 1
ATOM 770 C CA . HIS A 1 100 ? 9.425 -5.115 2.060 1.00 95.31 100 HIS A CA 1
ATOM 771 C C . HIS A 1 100 ? 10.212 -5.566 0.833 1.00 95.31 100 HIS A C 1
ATOM 773 O O . HIS A 1 100 ? 10.785 -6.662 0.821 1.00 95.31 100 HIS A O 1
ATOM 779 N N . LEU A 1 101 ? 10.269 -4.709 -0.182 1.00 90.81 101 LEU A N 1
ATOM 780 C CA . LEU A 1 101 ? 11.162 -4.888 -1.311 1.00 90.81 101 LEU A CA 1
ATOM 781 C C . LEU A 1 101 ? 12.597 -4.868 -0.784 1.00 90.81 101 LEU A C 1
ATOM 783 O O . LEU A 1 101 ? 13.032 -3.891 -0.175 1.00 90.81 101 LEU A O 1
ATOM 787 N N . LYS A 1 102 ? 13.331 -5.961 -1.004 1.00 81.25 102 LYS A N 1
ATOM 788 C CA . LYS A 1 102 ? 14.760 -5.997 -0.697 1.00 81.25 102 LYS A CA 1
ATOM 789 C C . LYS A 1 102 ? 15.444 -4.994 -1.617 1.00 81.25 102 LYS A C 1
ATOM 791 O O . LYS A 1 102 ? 15.412 -5.173 -2.833 1.00 81.25 102 LYS A O 1
ATOM 796 N N . GLN A 1 103 ? 16.008 -3.936 -1.041 1.00 60.34 103 GLN A N 1
ATOM 797 C CA . GLN A 1 103 ? 16.887 -3.059 -1.802 1.00 60.34 103 GLN A CA 1
ATOM 798 C C . GLN A 1 103 ? 18.112 -3.883 -2.234 1.00 60.34 103 GLN A C 1
ATOM 800 O O . GLN A 1 103 ? 18.567 -4.714 -1.439 1.00 60.34 103 GLN A O 1
ATOM 805 N N . PRO A 1 104 ? 18.566 -3.743 -3.489 1.00 53.31 104 PRO A N 1
ATOM 806 C CA . PRO A 1 104 ? 19.775 -4.405 -3.963 1.00 53.31 104 PRO A CA 1
ATOM 807 C C . PRO A 1 104 ? 21.025 -3.967 -3.194 1.00 53.31 104 PRO A C 1
ATOM 809 O O . PRO A 1 104 ? 21.047 -2.819 -2.692 1.00 53.31 104 PRO A O 1
#

Mean predicted aligned error: 5.52 Å

Foldseek 3Di:
DAWFDDDDQWTWGADPPPRATAIWGDDPPTGGPPDPRWRWFFWDDDPFKIKTWTADPVRAIFIWMFGDDPDDGGDIDDRDHPVRVVVVCVVVVGDDTPDGHDDD

pLDDT: mean 84.95, std 14.04, range [41.41, 97.81]